Protein AF-A0AAW9ED40-F1 (afdb_monomer)

Sequence (83 aa):
LQYIVGKQVVAERLRKLMTLGTLFFILGLAGFMLAGDNLIFWAMAIAIFTFGELIYAPGEYMMIDNIAPLGMKASYFSAQSLG

Secondary structure (DSSP, 8-state):
-HHHHHHHHHHHHHHHHHHHHHHHHHHHHHHHHHHTT-HHHHHHHHHHHHHHHHHHHHHHHHHHHHHSPTTTHHHHHHHHHT-

Nearest PDB structures (foldseek):
  6s1k-assembly1_E  TM=7.123E-01  e=3.167E+00  Escherichia coli str. K-12 substr. MG1655star
  3zx6-assembly1_A  TM=7.053E-01  e=4.258E+00  Archaeoglobus fulgidus DSM 4304
  3q84-assembly2_H  TM=7.391E-01  e=6.443E+00  Homo sapiens
  6ixg-assembly2_B  TM=4.145E-01  e=1.091E+00  Homo sapiens
  8f2k-assembly1_G  TM=3.798E-01  e=6.836E+00  Saccharomyces cerevisiae

Structure (mmCIF, N/CA/C/O backbone):
data_AF-A0AAW9ED40-F1
#
_entry.id   AF-A0AAW9ED40-F1
#
loop_
_atom_site.group_PDB
_atom_site.id
_atom_site.type_symbol
_atom_site.label_atom_id
_atom_site.label_alt_id
_atom_site.label_comp_id
_atom_site.label_asym_id
_atom_site.label_entity_id
_atom_site.label_seq_id
_atom_site.pdbx_PDB_ins_code
_atom_site.Cartn_x
_atom_site.Cartn_y
_atom_site.Cartn_z
_atom_site.occupancy
_atom_site.B_iso_or_equiv
_atom_site.auth_seq_id
_atom_site.auth_comp_id
_atom_site.auth_asym_id
_atom_site.auth_atom_id
_atom_site.pdbx_PDB_model_num
ATOM 1 N N . LEU A 1 1 ? -25.226 6.715 20.361 1.00 52.03 1 LEU A N 1
ATOM 2 C CA . LEU A 1 1 ? -25.381 6.848 18.890 1.00 52.03 1 LEU A CA 1
ATOM 3 C C . LEU A 1 1 ? -24.129 7.401 18.202 1.00 52.03 1 LEU A C 1
ATOM 5 O O . LEU A 1 1 ? -23.635 6.733 17.306 1.00 52.03 1 LEU A O 1
ATOM 9 N N . GLN A 1 2 ? -23.551 8.526 18.643 1.00 52.69 2 GLN A N 1
ATOM 10 C CA . GLN A 1 2 ? -22.352 9.115 18.010 1.00 52.69 2 GLN A CA 1
ATOM 11 C C . GLN A 1 2 ? -21.121 8.185 17.958 1.00 52.69 2 GLN A C 1
ATOM 13 O O . GLN A 1 2 ? -20.426 8.160 16.948 1.00 52.69 2 GLN A O 1
ATOM 18 N N . TYR A 1 3 ? -20.887 7.363 18.989 1.00 55.06 3 TYR A N 1
ATOM 19 C CA . TYR A 1 3 ? -19.745 6.435 19.023 1.00 55.06 3 TYR A CA 1
ATOM 20 C C . TYR A 1 3 ? -19.813 5.334 17.946 1.00 55.06 3 TYR A C 1
ATOM 22 O O . TYR A 1 3 ? -18.806 4.992 17.335 1.00 55.06 3 TYR A O 1
ATOM 30 N N . ILE A 1 4 ? -21.010 4.806 17.669 1.00 55.19 4 ILE A N 1
ATOM 31 C CA . ILE A 1 4 ? -21.207 3.725 16.688 1.00 55.19 4 ILE A CA 1
ATOM 32 C C . ILE A 1 4 ? -21.052 4.267 15.264 1.00 55.19 4 ILE A C 1
ATOM 34 O O . ILE A 1 4 ? -20.343 3.674 14.454 1.00 55.19 4 ILE A O 1
ATOM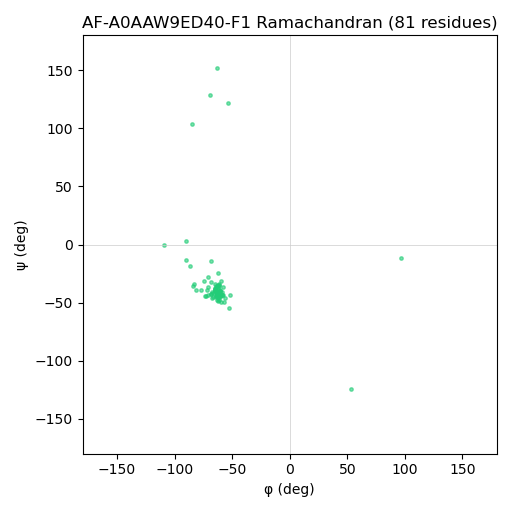 38 N N . VAL A 1 5 ? -21.648 5.433 14.991 1.00 60.28 5 VAL A N 1
ATOM 39 C CA . VAL A 1 5 ? -21.549 6.098 13.684 1.00 60.28 5 VAL A CA 1
ATOM 40 C C . VAL A 1 5 ? -20.101 6.512 13.399 1.00 60.28 5 VAL A C 1
ATOM 42 O O . VAL A 1 5 ? -19.589 6.238 12.317 1.00 60.28 5 VAL A O 1
ATOM 45 N N . GLY A 1 6 ? -19.391 7.070 14.388 1.00 59.66 6 GLY A N 1
ATOM 46 C CA . GLY A 1 6 ? -17.965 7.387 14.261 1.00 59.66 6 GLY A CA 1
ATOM 47 C C . GLY A 1 6 ? -17.099 6.152 13.983 1.00 59.66 6 GLY A C 1
ATOM 48 O O . GLY A 1 6 ? -16.233 6.196 13.110 1.00 59.66 6 GLY A O 1
ATOM 49 N N . LYS A 1 7 ? -17.377 5.021 14.649 1.00 59.88 7 LYS A N 1
ATOM 50 C CA . LYS A 1 7 ? -16.657 3.756 14.427 1.00 59.88 7 LYS A CA 1
ATOM 51 C C . LYS A 1 7 ? -16.882 3.195 13.014 1.00 59.88 7 LYS A C 1
ATOM 53 O O . LYS A 1 7 ? -15.933 2.725 12.388 1.00 59.88 7 LYS A O 1
ATOM 58 N N . GLN A 1 8 ? -18.103 3.286 12.483 1.00 59.19 8 GLN A N 1
ATOM 59 C CA . GLN A 1 8 ? -18.424 2.837 11.121 1.00 59.19 8 GLN A CA 1
ATOM 60 C C . GLN A 1 8 ? -17.752 3.698 10.043 1.00 59.19 8 GLN A C 1
ATOM 62 O O . GLN A 1 8 ? -17.202 3.148 9.091 1.00 59.19 8 GLN A O 1
ATOM 67 N N . VAL A 1 9 ? -17.709 5.022 10.219 1.00 61.03 9 VAL A N 1
ATOM 68 C CA . VAL A 1 9 ? -17.051 5.940 9.269 1.00 61.03 9 VAL A CA 1
ATOM 69 C C . VAL A 1 9 ? -15.535 5.701 9.209 1.00 61.03 9 VAL A C 1
ATOM 71 O O . VAL A 1 9 ? -14.943 5.727 8.127 1.00 61.03 9 VAL A O 1
ATOM 74 N N . VAL A 1 10 ? -14.900 5.405 10.350 1.00 68.31 10 VAL A N 1
ATOM 75 C CA . VAL A 1 10 ? -13.474 5.037 10.402 1.00 68.31 10 VAL A CA 1
ATOM 76 C C . VAL A 1 10 ? -13.232 3.676 9.740 1.00 68.31 10 VAL A C 1
ATOM 78 O O . VAL A 1 10 ? -12.300 3.550 8.948 1.00 68.31 10 VAL A O 1
ATOM 81 N N . ALA A 1 11 ? -14.096 2.684 9.988 1.00 67.25 11 ALA A N 1
ATOM 82 C CA . ALA A 1 11 ? -14.012 1.360 9.364 1.00 67.25 1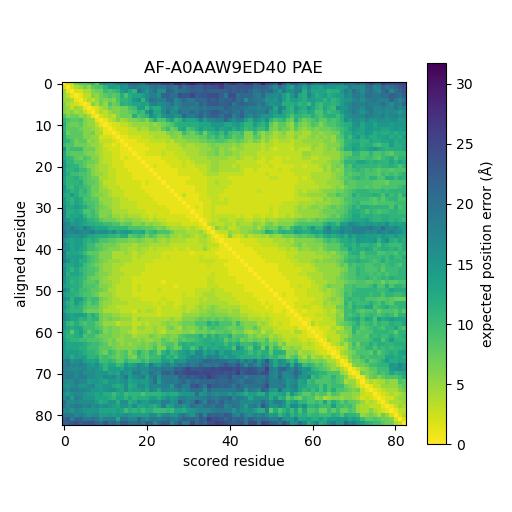1 ALA A CA 1
ATOM 83 C C . ALA A 1 11 ? -14.139 1.411 7.833 1.00 67.25 11 ALA A C 1
ATOM 85 O O . ALA A 1 11 ? -13.400 0.733 7.119 1.00 67.25 11 ALA A O 1
ATOM 86 N N . GLU A 1 12 ? -15.064 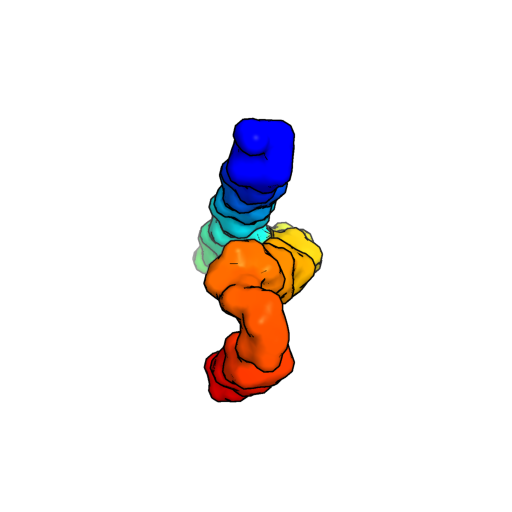2.221 7.321 1.00 73.31 12 GLU A N 1
ATOM 87 C CA . GLU A 1 12 ? -15.292 2.365 5.885 1.00 73.31 12 GLU A CA 1
ATOM 88 C C . GLU A 1 12 ? -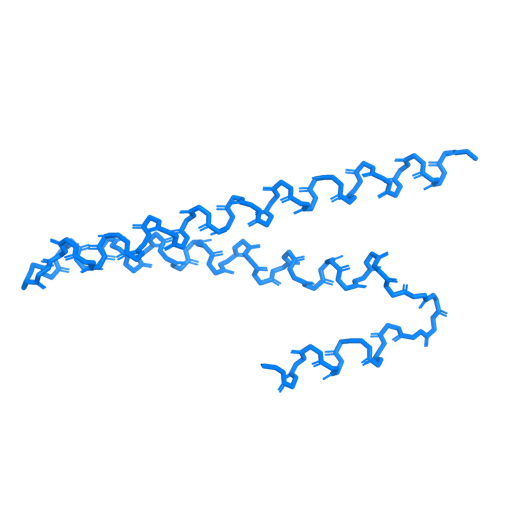14.113 3.058 5.192 1.00 73.31 12 GLU A C 1
ATOM 90 O O . GLU A 1 12 ? -13.658 2.608 4.138 1.00 73.31 12 GLU A O 1
ATOM 95 N N . ARG A 1 13 ? -13.563 4.114 5.807 1.00 75.94 13 ARG A N 1
ATOM 96 C CA . ARG A 1 13 ? -12.348 4.779 5.316 1.00 75.94 13 ARG A CA 1
ATOM 97 C C . ARG A 1 13 ? -11.163 3.812 5.283 1.00 75.94 13 ARG A C 1
ATOM 99 O O . ARG A 1 13 ? -10.403 3.825 4.318 1.00 75.94 13 ARG A O 1
ATOM 106 N N . LEU A 1 14 ? -11.050 2.946 6.288 1.00 78.50 14 LEU A N 1
ATOM 107 C CA . LEU A 1 14 ? -10.029 1.906 6.346 1.00 78.50 14 LEU A CA 1
ATOM 108 C C . LEU A 1 14 ? -10.141 0.896 5.206 1.00 78.50 14 LEU A C 1
ATOM 110 O O . LEU A 1 14 ? -9.157 0.613 4.531 1.00 78.50 14 LEU A O 1
ATOM 114 N N . ARG A 1 15 ? -11.352 0.381 4.961 1.00 78.06 15 ARG A N 1
ATOM 115 C CA . ARG A 1 15 ? -11.602 -0.551 3.853 1.00 78.06 15 ARG A CA 1
ATOM 116 C C . ARG A 1 15 ? -11.237 0.072 2.510 1.00 78.06 15 ARG A C 1
ATOM 118 O O . ARG A 1 15 ? -10.609 -0.595 1.697 1.00 78.06 15 ARG A O 1
ATOM 125 N N . LYS A 1 16 ? -11.564 1.354 2.307 1.00 82.75 16 LYS A N 1
ATOM 126 C CA . LYS A 1 16 ? -11.179 2.103 1.098 1.00 82.75 16 LYS A CA 1
ATOM 127 C C . LYS A 1 16 ? -9.655 2.227 0.957 1.00 82.75 16 LYS A C 1
ATOM 129 O O . LYS A 1 16 ? -9.130 2.012 -0.132 1.00 82.75 16 LYS A O 1
ATOM 134 N N . LEU A 1 17 ? -8.937 2.511 2.045 1.00 83.75 17 LEU A N 1
ATOM 135 C CA . LEU A 1 17 ? -7.466 2.544 2.067 1.00 83.75 17 LEU A CA 1
ATOM 136 C C . LEU A 1 17 ? -6.846 1.181 1.732 1.00 83.75 17 LEU A C 1
ATOM 138 O O . LEU A 1 17 ? -5.944 1.112 0.903 1.00 83.75 17 LEU A O 1
ATOM 142 N N . MET 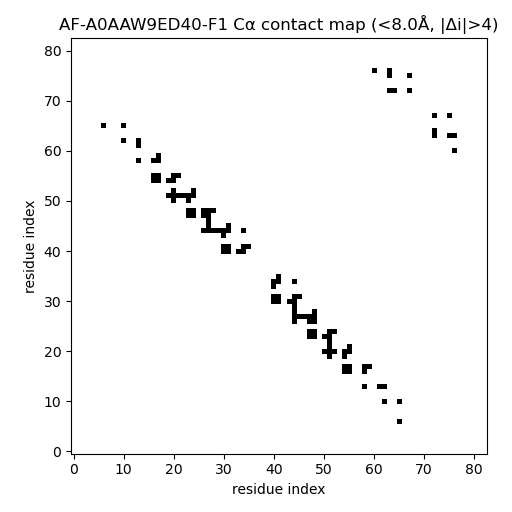A 1 18 ? -7.374 0.098 2.305 1.00 87.06 18 MET A N 1
ATOM 143 C CA . MET A 1 18 ? -6.898 -1.260 2.029 1.00 87.06 18 MET A CA 1
ATOM 144 C C . MET A 1 18 ? -7.129 -1.644 0.565 1.00 87.06 18 MET A C 1
ATOM 146 O O . MET A 1 18 ? -6.207 -2.114 -0.092 1.00 87.06 18 MET A O 1
ATOM 150 N N . THR A 1 19 ? -8.314 -1.348 0.015 1.00 87.19 19 THR A N 1
ATOM 151 C CA . THR A 1 19 ? -8.599 -1.592 -1.408 1.00 87.19 19 THR A CA 1
ATOM 152 C C . THR A 1 19 ? -7.676 -0.798 -2.328 1.00 87.19 19 THR A C 1
ATOM 154 O O . THR A 1 19 ? -7.273 -1.304 -3.371 1.00 87.19 19 THR A O 1
ATOM 157 N N . LEU A 1 20 ? -7.296 0.422 -1.931 1.00 89.00 20 LEU A N 1
ATOM 158 C CA . LEU A 1 20 ? -6.349 1.236 -2.684 1.00 89.00 20 LEU A CA 1
ATOM 159 C C . LEU A 1 20 ? -4.948 0.609 -2.669 1.00 89.00 20 LEU A C 1
ATOM 161 O O . LEU A 1 20 ? -4.343 0.476 -3.728 1.00 89.00 20 LEU A O 1
ATOM 165 N N . GLY A 1 21 ? -4.462 0.162 -1.505 1.00 88.38 21 GLY A N 1
ATOM 166 C CA . GLY A 1 21 ? -3.187 -0.557 -1.393 1.00 88.38 21 GLY A CA 1
ATOM 167 C C . GLY A 1 21 ? -3.150 -1.826 -2.252 1.00 88.38 21 GLY A C 1
ATOM 168 O O . GLY A 1 21 ? -2.199 -2.042 -2.999 1.00 88.38 21 GLY A O 1
ATOM 169 N N . THR A 1 22 ? -4.228 -2.618 -2.248 1.00 89.56 22 THR A N 1
ATOM 170 C CA . THR A 1 22 ? -4.341 -3.810 -3.106 1.00 89.56 22 THR A CA 1
ATOM 171 C C . THR A 1 22 ? -4.300 -3.465 -4.597 1.00 89.56 22 THR A C 1
ATOM 173 O O . THR A 1 22 ? -3.680 -4.192 -5.369 1.00 89.56 22 THR A O 1
ATOM 176 N N . LEU A 1 23 ? -4.901 -2.348 -5.023 1.00 92.88 23 LEU A N 1
ATOM 177 C CA . LEU A 1 23 ? -4.798 -1.891 -6.414 1.00 92.88 23 LEU A CA 1
ATOM 178 C C . LEU A 1 23 ? -3.353 -1.549 -6.793 1.00 92.88 23 LEU A C 1
ATOM 180 O O . LEU A 1 23 ? -2.906 -1.946 -7.866 1.00 92.88 23 LEU A O 1
ATOM 184 N N . PHE A 1 24 ? -2.607 -0.877 -5.911 1.00 92.00 24 PHE A N 1
ATOM 185 C CA . PHE A 1 24 ? -1.181 -0.616 -6.128 1.00 92.00 24 PHE A CA 1
ATOM 186 C C . PHE A 1 24 ? -0.372 -1.912 -6.249 1.00 92.00 24 PHE A C 1
ATOM 188 O O . PHE A 1 24 ? 0.469 -2.013 -7.139 1.00 92.00 24 PHE A O 1
ATOM 195 N N . PHE A 1 25 ? -0.673 -2.935 -5.445 1.00 91.38 25 PHE A N 1
ATOM 196 C CA . PHE A 1 25 ? -0.037 -4.246 -5.591 1.00 91.38 25 PHE A CA 1
ATOM 197 C C . PHE A 1 25 ? -0.356 -4.927 -6.917 1.00 91.38 25 PHE A C 1
ATOM 199 O O . PHE A 1 25 ? 0.556 -5.424 -7.573 1.00 91.38 25 PHE A O 1
ATOM 206 N N . ILE A 1 26 ? -1.620 -4.921 -7.346 1.00 94.31 26 ILE A N 1
ATOM 207 C CA . ILE A 1 26 ? -2.020 -5.495 -8.638 1.00 94.31 26 ILE A CA 1
ATOM 208 C C . ILE A 1 26 ? -1.294 -4.779 -9.782 1.00 94.31 26 ILE A C 1
ATOM 210 O O . ILE A 1 26 ? -0.778 -5.435 -10.684 1.00 94.31 26 ILE A O 1
ATOM 214 N N . LEU A 1 27 ? -1.207 -3.448 -9.730 1.00 93.75 27 LEU A N 1
ATOM 215 C CA . LEU A 1 27 ? -0.493 -2.654 -10.729 1.00 93.75 27 LEU A CA 1
ATOM 216 C C . LEU A 1 27 ? 1.018 -2.912 -10.706 1.00 93.75 27 LEU A C 1
ATOM 218 O O . LEU A 1 27 ? 1.617 -3.045 -11.769 1.00 93.75 27 LEU A O 1
ATOM 222 N N . GLY A 1 28 ? 1.627 -3.027 -9.524 1.00 92.00 28 GLY A N 1
ATOM 223 C CA . GLY A 1 28 ? 3.038 -3.386 -9.373 1.00 92.00 28 GLY A CA 1
ATOM 224 C C . GLY A 1 28 ? 3.337 -4.775 -9.941 1.00 92.00 28 GLY A C 1
ATOM 225 O O . GLY A 1 28 ? 4.248 -4.924 -10.749 1.00 92.00 28 GLY A O 1
ATOM 226 N N . LEU A 1 29 ? 2.519 -5.780 -9.609 1.00 93.00 29 LEU A N 1
ATOM 227 C CA . LEU A 1 29 ? 2.636 -7.148 -10.132 1.00 93.00 29 LEU A CA 1
ATOM 228 C C . LEU A 1 29 ? 2.427 -7.216 -11.647 1.00 93.00 29 LEU A C 1
ATOM 230 O O . LEU A 1 29 ? 3.205 -7.869 -12.339 1.00 93.00 29 LE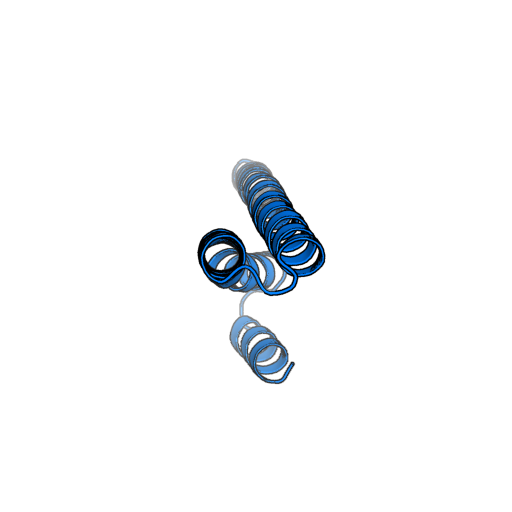U A O 1
ATOM 234 N N . ALA A 1 30 ? 1.433 -6.503 -12.180 1.00 93.19 30 ALA A N 1
ATOM 235 C CA . ALA A 1 30 ? 1.246 -6.379 -13.623 1.00 93.19 30 ALA A CA 1
ATOM 236 C C . ALA A 1 30 ? 2.455 -5.696 -14.286 1.00 93.19 30 ALA A C 1
ATOM 238 O O . ALA A 1 30 ? 2.919 -6.140 -15.335 1.00 93.19 30 ALA A O 1
ATOM 239 N N . GLY A 1 31 ? 3.010 -4.662 -13.647 1.00 90.75 31 GLY A N 1
ATOM 240 C CA . GLY A 1 31 ? 4.240 -4.002 -14.074 1.00 90.75 31 GLY A CA 1
ATOM 241 C C . GLY A 1 31 ? 5.428 -4.962 -14.128 1.00 90.75 31 GLY A C 1
ATOM 242 O O . GLY A 1 31 ? 6.149 -4.975 -15.120 1.00 90.75 31 GLY A O 1
ATOM 243 N N . PHE A 1 32 ? 5.588 -5.825 -13.121 1.00 91.06 32 PHE A N 1
ATOM 244 C CA . PHE A 1 32 ? 6.620 -6.863 -13.116 1.00 91.06 32 PHE A CA 1
ATOM 245 C C . PHE A 1 32 ? 6.436 -7.888 -14.235 1.00 91.06 32 PHE A C 1
ATOM 247 O O . PHE A 1 32 ? 7.410 -8.239 -14.895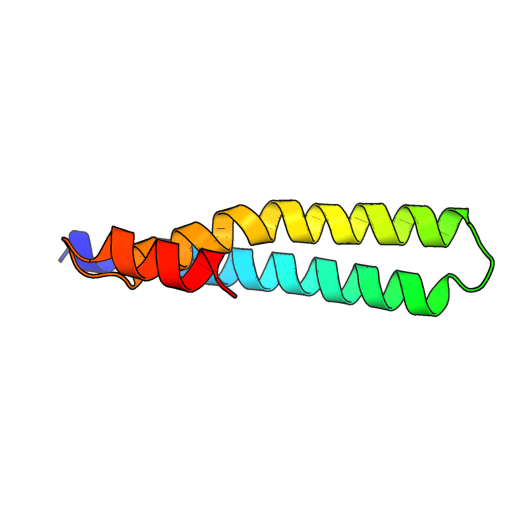 1.00 91.06 32 PHE A O 1
ATOM 254 N N . MET A 1 33 ? 5.201 -8.335 -14.486 1.00 90.94 33 MET A N 1
ATOM 255 C CA . MET A 1 33 ? 4.903 -9.274 -15.575 1.00 90.94 33 MET A CA 1
ATOM 256 C C . MET A 1 33 ? 5.225 -8.689 -16.957 1.00 90.94 33 MET A C 1
ATOM 258 O O . MET A 1 33 ? 5.654 -9.422 -17.844 1.00 90.94 33 MET A O 1
ATOM 262 N N . LEU A 1 34 ? 5.030 -7.379 -17.142 1.00 89.88 34 LEU A N 1
ATOM 263 C CA . LEU A 1 34 ? 5.283 -6.683 -18.407 1.00 89.88 34 LEU A CA 1
ATOM 264 C C . LEU A 1 34 ? 6.732 -6.198 -18.565 1.00 89.88 34 LEU A C 1
ATOM 266 O O . LEU A 1 34 ? 7.144 -5.900 -19.684 1.00 89.88 34 LEU A O 1
ATOM 270 N N . ALA A 1 35 ? 7.499 -6.100 -17.475 1.00 87.69 35 ALA A N 1
ATOM 271 C CA . ALA A 1 35 ? 8.847 -5.538 -17.502 1.00 87.69 35 ALA A CA 1
ATOM 272 C C . ALA A 1 35 ? 9.835 -6.376 -18.332 1.00 87.69 35 ALA A C 1
ATOM 274 O O . ALA A 1 35 ? 10.710 -5.799 -18.980 1.00 87.69 35 ALA A O 1
ATOM 275 N N . GLY A 1 36 ? 9.697 -7.709 -18.345 1.00 84.00 36 GLY A N 1
ATOM 276 C CA . GLY A 1 36 ? 10.638 -8.601 -19.033 1.00 84.00 36 GLY A CA 1
ATOM 277 C C . GLY A 1 36 ? 12.085 -8.330 -18.598 1.00 84.00 36 GLY A C 1
ATOM 278 O O . GLY A 1 36 ? 12.369 -8.301 -17.403 1.00 84.00 36 GLY A O 1
ATOM 279 N N . ASP A 1 37 ? 12.970 -8.051 -19.560 1.00 85.50 37 ASP A N 1
ATOM 280 C CA . ASP A 1 37 ? 14.380 -7.692 -19.314 1.00 85.50 37 ASP A CA 1
ATOM 281 C C . ASP A 1 37 ? 14.618 -6.174 -19.153 1.00 85.50 37 ASP A C 1
ATOM 283 O O . ASP A 1 37 ? 15.757 -5.714 -19.022 1.00 85.50 37 ASP A O 1
ATOM 287 N N . ASN A 1 38 ? 13.564 -5.349 -19.192 1.00 89.81 38 ASN A N 1
ATOM 288 C CA . ASN A 1 38 ? 13.701 -3.899 -19.120 1.00 89.81 38 ASN A CA 1
ATOM 289 C C . ASN A 1 38 ? 13.782 -3.408 -17.667 1.00 89.81 38 ASN A C 1
ATOM 291 O O . ASN A 1 38 ? 12.776 -3.259 -16.967 1.00 89.81 38 ASN A O 1
ATOM 295 N N . LEU A 1 39 ? 15.003 -3.067 -17.251 1.00 90.69 39 LEU A N 1
ATOM 296 C CA . LEU A 1 39 ? 15.315 -2.625 -15.892 1.00 90.69 39 LEU A CA 1
ATOM 297 C C . LEU A 1 39 ? 14.552 -1.361 -15.458 1.00 90.69 39 LEU A C 1
ATOM 299 O O . LEU A 1 39 ? 14.234 -1.210 -14.281 1.00 90.69 39 LEU A O 1
ATOM 303 N N . ILE A 1 40 ? 14.238 -0.454 -16.389 1.00 90.31 40 ILE A N 1
ATOM 304 C CA . ILE A 1 40 ? 13.544 0.804 -16.072 1.00 90.31 40 ILE A CA 1
ATOM 305 C C . ILE A 1 40 ? 12.073 0.529 -15.752 1.00 90.31 40 ILE A C 1
ATOM 307 O O . ILE A 1 40 ? 11.546 1.044 -14.766 1.00 90.31 40 ILE A O 1
ATOM 311 N N . PHE A 1 41 ? 11.416 -0.318 -16.547 1.00 89.25 41 PHE A N 1
ATOM 312 C CA . PHE A 1 41 ? 10.042 -0.739 -16.264 1.00 89.25 41 PHE A CA 1
ATOM 313 C C . PHE A 1 41 ? 9.958 -1.553 -14.975 1.00 89.25 41 PHE A C 1
ATOM 315 O O . PHE A 1 41 ? 9.051 -1.329 -14.174 1.00 89.25 41 PHE A O 1
ATOM 322 N N . TRP A 1 42 ? 10.939 -2.422 -14.732 1.00 92.00 42 TRP A N 1
ATOM 323 C CA . TRP A 1 42 ? 11.050 -3.162 -13.479 1.00 92.00 42 TRP A CA 1
ATOM 324 C C . TRP A 1 42 ? 11.207 -2.226 -12.268 1.00 92.00 42 TRP A C 1
ATOM 326 O O . TRP A 1 42 ? 10.493 -2.371 -11.278 1.00 92.00 42 TRP A O 1
ATOM 336 N N . ALA A 1 43 ? 12.059 -1.199 -12.365 1.00 93.31 43 ALA A N 1
ATOM 337 C CA . ALA A 1 43 ? 12.240 -0.208 -11.302 1.00 93.31 43 ALA A CA 1
ATOM 338 C C . ALA A 1 43 ? 10.966 0.614 -11.031 1.00 93.31 43 ALA A C 1
ATOM 340 O O . ALA A 1 43 ? 10.632 0.874 -9.873 1.00 93.31 43 ALA A O 1
ATOM 341 N N . MET A 1 44 ? 10.216 0.991 -12.074 1.00 93.50 44 MET A N 1
ATOM 342 C CA . MET A 1 44 ? 8.918 1.654 -11.893 1.00 93.50 44 MET A CA 1
ATOM 343 C C . MET A 1 44 ? 7.892 0.734 -11.222 1.00 93.50 44 MET A C 1
ATOM 345 O O . MET A 1 44 ? 7.152 1.186 -10.348 1.00 93.50 44 MET A O 1
ATOM 349 N N . ALA A 1 45 ? 7.865 -0.549 -11.590 1.00 93.19 45 ALA A N 1
ATOM 350 C CA . ALA A 1 45 ? 6.980 -1.534 -10.976 1.00 93.19 45 ALA A CA 1
ATOM 351 C C . ALA A 1 45 ? 7.262 -1.698 -9.473 1.00 93.19 45 ALA A C 1
ATOM 353 O O . ALA A 1 45 ? 6.318 -1.706 -8.683 1.00 93.19 45 ALA A O 1
ATOM 354 N N . ILE A 1 46 ? 8.539 -1.717 -9.065 1.00 94.75 46 ILE A N 1
ATOM 355 C CA . ILE A 1 46 ? 8.931 -1.708 -7.644 1.00 94.75 46 ILE A CA 1
ATOM 356 C C . ILE A 1 46 ? 8.411 -0.470 -6.945 1.00 94.75 46 ILE A C 1
ATOM 358 O O . ILE A 1 46 ? 7.795 -0.598 -5.897 1.00 94.75 46 ILE A O 1
ATOM 362 N N . ALA A 1 47 ? 8.628 0.718 -7.512 1.00 94.69 47 ALA A N 1
ATOM 363 C CA . ALA A 1 47 ? 8.192 1.950 -6.866 1.00 94.69 47 ALA A CA 1
ATOM 364 C C . ALA A 1 47 ? 6.679 1.922 -6.584 1.00 94.69 47 ALA A C 1
ATOM 366 O O . ALA A 1 47 ? 6.253 2.201 -5.464 1.00 94.69 47 ALA A O 1
ATOM 367 N N . ILE A 1 48 ? 5.873 1.513 -7.571 1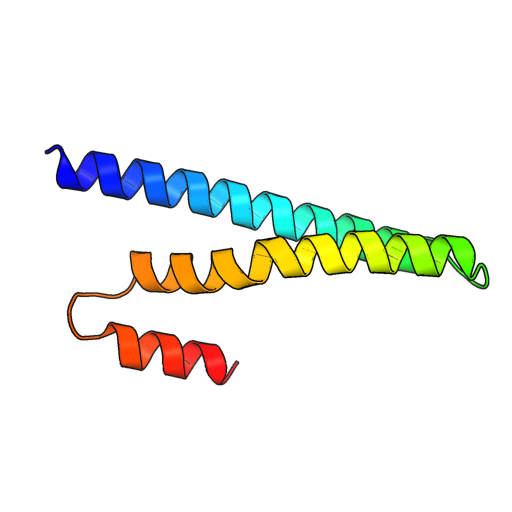.00 93.75 48 ILE A N 1
ATOM 368 C CA . ILE A 1 48 ? 4.414 1.360 -7.439 1.00 93.75 48 ILE A CA 1
ATOM 369 C C . ILE A 1 48 ? 4.065 0.312 -6.372 1.00 93.75 48 ILE A C 1
ATOM 371 O O . ILE A 1 48 ? 3.189 0.553 -5.540 1.00 93.75 48 ILE A O 1
ATOM 375 N N . PHE A 1 49 ? 4.762 -0.824 -6.368 1.00 92.81 49 PHE A N 1
ATOM 376 C CA . PHE A 1 49 ? 4.564 -1.890 -5.391 1.00 92.81 49 PHE A CA 1
ATOM 377 C C . PHE A 1 49 ? 4.872 -1.420 -3.959 1.00 92.81 49 PHE A C 1
ATOM 379 O O . PHE A 1 49 ? 4.052 -1.609 -3.063 1.00 92.81 49 PHE A O 1
ATOM 386 N N . THR A 1 50 ? 5.989 -0.718 -3.755 1.00 93.31 50 THR A N 1
ATOM 387 C CA . THR A 1 50 ? 6.400 -0.152 -2.461 1.00 93.31 50 THR A CA 1
ATOM 388 C C . THR A 1 50 ? 5.417 0.905 -1.954 1.00 93.31 50 THR A C 1
ATOM 390 O O . THR A 1 50 ? 5.145 0.973 -0.757 1.00 93.31 50 THR A O 1
ATOM 393 N N . PHE A 1 51 ? 4.819 1.711 -2.839 1.00 91.19 51 PHE A N 1
ATOM 394 C CA . PHE A 1 51 ? 3.721 2.600 -2.439 1.00 91.19 51 PHE A CA 1
ATOM 395 C C . PHE A 1 51 ? 2.496 1.820 -1.943 1.00 91.19 51 PHE A C 1
ATOM 397 O O . PHE A 1 51 ? 1.852 2.250 -0.984 1.00 91.19 51 PHE A O 1
ATOM 404 N N . GLY A 1 52 ? 2.201 0.667 -2.550 1.00 89.19 52 GLY A N 1
ATOM 405 C CA . GLY A 1 52 ? 1.202 -0.277 -2.049 1.00 89.19 52 GLY A CA 1
ATOM 406 C C . GLY A 1 52 ? 1.509 -0.734 -0.623 1.00 89.19 52 GLY A C 1
ATOM 407 O O . GLY A 1 52 ? 0.648 -0.598 0.246 1.00 89.19 52 GLY A O 1
ATOM 408 N N . GLU A 1 53 ? 2.744 -1.172 -0.354 1.00 88.94 53 GLU A N 1
ATOM 409 C CA . GLU A 1 53 ? 3.190 -1.588 0.989 1.00 88.94 53 GLU A CA 1
ATOM 410 C C . GLU A 1 53 ? 3.062 -0.463 2.018 1.00 88.94 53 GLU A C 1
ATOM 412 O O . GLU A 1 53 ? 2.554 -0.683 3.117 1.00 88.94 53 GLU A O 1
ATOM 417 N N . LEU A 1 54 ? 3.458 0.759 1.649 1.00 88.56 54 LEU A N 1
ATOM 418 C CA . LEU A 1 54 ? 3.406 1.919 2.538 1.00 88.56 54 LEU A CA 1
ATOM 419 C C . LEU A 1 54 ? 1.976 2.244 2.994 1.00 88.56 54 LEU A C 1
ATOM 421 O O . LEU A 1 54 ? 1.776 2.703 4.117 1.00 88.56 54 LEU A O 1
ATOM 425 N N . ILE A 1 55 ? 0.983 2.017 2.131 1.00 85.12 55 ILE A N 1
ATOM 426 C CA . ILE A 1 55 ? -0.438 2.201 2.456 1.00 85.12 55 ILE A CA 1
ATOM 427 C C . ILE A 1 55 ? -0.982 0.985 3.216 1.00 85.12 55 ILE A C 1
ATOM 429 O O . ILE A 1 55 ? -1.785 1.137 4.141 1.00 85.12 55 ILE A O 1
ATOM 433 N N . TYR A 1 56 ? -0.563 -0.218 2.825 1.00 83.31 56 TYR A N 1
ATOM 434 C CA . TYR A 1 56 ? -1.088 -1.469 3.354 1.00 83.31 56 TYR A CA 1
ATOM 435 C C . TYR A 1 56 ? -0.638 -1.719 4.802 1.00 83.31 56 TYR A C 1
ATOM 437 O O . TYR A 1 56 ? -1.482 -2.022 5.644 1.00 83.31 56 TYR A O 1
ATOM 445 N N . ALA A 1 57 ? 0.637 -1.467 5.122 1.00 80.38 57 ALA A N 1
ATOM 446 C CA . ALA A 1 57 ? 1.207 -1.655 6.458 1.00 80.38 57 ALA A CA 1
ATOM 447 C C . ALA A 1 57 ? 0.417 -0.940 7.581 1.00 80.38 57 ALA A C 1
ATOM 449 O O . ALA A 1 57 ? -0.031 -1.609 8.511 1.00 80.38 57 ALA A O 1
ATOM 450 N N . PRO A 1 58 ? 0.152 0.384 7.530 1.00 75.69 58 PRO A N 1
ATOM 451 C CA . PRO A 1 58 ? -0.664 1.041 8.553 1.00 75.69 58 PRO A CA 1
ATOM 452 C C . PRO A 1 58 ? -2.137 0.608 8.509 1.00 75.69 58 PRO A C 1
ATOM 454 O O . PRO A 1 58 ? -2.787 0.552 9.554 1.00 75.69 58 PRO A O 1
ATOM 457 N N . GLY A 1 59 ? -2.679 0.295 7.325 1.00 80.31 59 GLY A N 1
ATOM 458 C CA . GLY A 1 59 ? -4.074 -0.124 7.173 1.00 80.31 59 GLY A CA 1
ATOM 459 C C . GLY A 1 59 ? -4.377 -1.446 7.879 1.00 80.31 59 GLY A C 1
ATOM 460 O O . GLY A 1 59 ? -5.406 -1.567 8.548 1.00 80.31 59 GLY A O 1
ATOM 461 N N . GLU A 1 60 ? -3.451 -2.394 7.806 1.00 74.25 60 GLU A N 1
ATOM 462 C CA . GLU A 1 60 ? -3.547 -3.687 8.472 1.00 74.25 60 GLU A CA 1
ATOM 463 C C . GLU A 1 60 ? -3.590 -3.559 9.999 1.00 74.25 60 GLU A C 1
ATOM 465 O O . GLU A 1 60 ? -4.490 -4.113 10.639 1.00 74.25 60 GLU A O 1
ATOM 470 N N . TYR A 1 61 ? -2.690 -2.765 10.589 1.00 69.00 61 TYR A N 1
ATOM 471 C CA . TYR A 1 61 ? -2.693 -2.515 12.035 1.00 69.00 61 TYR A CA 1
ATOM 472 C C . TYR A 1 61 ? -3.995 -1.853 12.497 1.00 69.00 61 TYR A C 1
ATOM 474 O O . TYR A 1 61 ? -4.560 -2.214 13.532 1.00 69.00 61 TYR A O 1
ATOM 482 N N . MET A 1 62 ? -4.518 -0.911 11.710 1.00 72.00 62 MET A N 1
ATOM 483 C CA . MET A 1 62 ? -5.772 -0.231 12.023 1.00 72.00 62 MET A CA 1
ATOM 484 C C . MET A 1 62 ? -7.005 -1.147 11.867 1.00 72.00 62 MET A C 1
ATOM 486 O O . MET A 1 62 ? -8.007 -0.929 12.555 1.00 72.00 62 MET A O 1
ATOM 490 N N . MET A 1 63 ? -6.971 -2.167 10.993 1.00 70.25 63 MET A N 1
ATOM 491 C CA . MET A 1 63 ? -8.065 -3.145 10.864 1.00 70.25 63 MET A CA 1
ATOM 492 C C . MET A 1 63 ? -8.188 -3.983 12.130 1.00 70.25 63 MET A C 1
ATOM 494 O O . MET A 1 63 ? -9.292 -4.155 12.655 1.00 70.25 63 MET A O 1
ATOM 498 N N . ILE A 1 64 ? -7.054 -4.448 12.649 1.00 66.69 64 ILE A N 1
ATOM 499 C CA . ILE A 1 64 ? -6.995 -5.205 13.898 1.00 66.69 64 ILE A CA 1
ATOM 500 C C . ILE A 1 64 ? -7.524 -4.372 15.054 1.00 66.69 64 ILE A C 1
ATOM 502 O O . ILE A 1 64 ? -8.369 -4.834 15.821 1.00 66.69 64 ILE A O 1
ATOM 506 N N . ASP A 1 65 ? -7.102 -3.115 15.124 1.00 66.94 65 ASP A N 1
ATOM 507 C CA . ASP A 1 65 ? -7.523 -2.202 16.177 1.00 66.94 65 ASP A CA 1
ATOM 508 C C . ASP A 1 65 ? -9.037 -1.923 16.172 1.00 66.94 65 ASP A C 1
ATOM 510 O O . ASP A 1 65 ? -9.620 -1.601 17.211 1.00 66.94 65 ASP A O 1
ATOM 514 N N . ASN A 1 66 ? -9.687 -2.075 15.014 1.00 66.50 66 ASN A N 1
ATOM 515 C CA . ASN A 1 66 ? -11.127 -1.897 14.846 1.00 66.50 66 ASN A CA 1
ATOM 516 C C . ASN A 1 66 ? -11.941 -3.154 15.224 1.00 66.50 66 ASN A C 1
ATOM 518 O O . ASN A 1 66 ? -13.062 -3.041 15.744 1.00 66.50 66 ASN A O 1
ATOM 522 N N . ILE A 1 67 ? -11.378 -4.343 14.977 1.00 68.31 67 ILE A N 1
ATOM 523 C CA . ILE A 1 67 ? -12.006 -5.646 15.252 1.00 68.31 67 ILE A CA 1
ATOM 524 C C . ILE A 1 67 ? -11.787 -6.075 16.713 1.00 68.31 67 ILE A C 1
ATOM 526 O O . ILE A 1 67 ? -12.687 -6.660 17.316 1.00 68.31 67 ILE A O 1
ATOM 530 N N . ALA A 1 68 ? -10.632 -5.763 17.305 1.00 61.88 68 ALA A N 1
ATOM 531 C CA . ALA A 1 68 ? -10.253 -6.251 18.627 1.00 61.88 68 ALA A CA 1
ATOM 532 C C . ALA A 1 68 ? -11.101 -5.633 19.771 1.00 61.88 68 ALA A C 1
ATOM 534 O O . ALA A 1 68 ? -11.195 -4.405 19.887 1.00 61.88 68 ALA A O 1
ATOM 535 N N . PRO A 1 69 ? -11.682 -6.459 20.670 1.00 57.34 69 PRO A N 1
ATOM 536 C CA . PRO A 1 69 ? -12.333 -5.996 21.896 1.00 57.34 69 PRO A CA 1
ATOM 537 C C . PRO A 1 69 ? -11.349 -5.308 22.857 1.00 57.34 69 PRO A C 1
ATOM 539 O O . PRO A 1 69 ? -10.157 -5.632 22.894 1.00 57.34 69 PRO A O 1
ATOM 542 N N . LEU A 1 70 ? -11.853 -4.378 23.679 1.00 58.78 70 LEU A N 1
ATOM 543 C CA . LEU A 1 70 ? -11.071 -3.713 24.731 1.00 58.78 70 LEU A CA 1
ATOM 544 C C . LEU A 1 70 ? -10.411 -4.765 25.643 1.00 58.78 70 LEU A C 1
ATOM 546 O O . LEU A 1 70 ? -11.098 -5.598 26.222 1.00 58.78 70 LEU A O 1
ATOM 550 N N . GLY A 1 71 ? -9.077 -4.734 25.744 1.00 63.44 71 GLY A N 1
ATOM 551 C CA . GLY A 1 71 ? -8.280 -5.674 26.547 1.00 63.44 71 GLY A CA 1
ATOM 552 C C . GLY A 1 71 ? -7.681 -6.871 25.792 1.00 63.44 71 GLY A C 1
ATOM 553 O O . GLY A 1 71 ? -6.788 -7.514 26.328 1.00 63.44 71 GLY A O 1
ATOM 554 N N . MET A 1 72 ? -8.087 -7.143 24.542 1.00 65.06 72 MET A N 1
ATOM 555 C CA . MET A 1 72 ? -7.559 -8.268 23.738 1.00 65.06 72 MET A CA 1
ATOM 556 C C . MET A 1 72 ? -6.655 -7.849 22.570 1.00 65.06 72 MET A C 1
ATOM 558 O O . MET A 1 72 ? -6.120 -8.704 21.866 1.00 65.06 72 MET A O 1
ATOM 562 N N . LYS A 1 73 ? -6.434 -6.542 22.381 1.00 58.31 73 LYS A N 1
ATOM 563 C CA . LYS A 1 73 ? -5.627 -5.975 21.285 1.00 58.31 73 LYS A CA 1
ATOM 564 C C . LYS A 1 73 ? -4.236 -6.607 21.172 1.00 58.31 73 LYS A C 1
ATOM 566 O O . LYS A 1 73 ? -3.826 -6.979 20.081 1.00 58.31 73 LYS A O 1
ATOM 571 N N . ALA A 1 74 ? -3.554 -6.814 22.300 1.00 61.84 74 ALA A N 1
ATOM 572 C CA . ALA A 1 74 ? -2.215 -7.406 22.335 1.00 61.84 74 ALA A CA 1
ATOM 573 C C . ALA A 1 74 ? -2.164 -8.838 21.766 1.00 61.84 74 ALA A C 1
ATOM 575 O O . ALA A 1 74 ? -1.205 -9.190 21.083 1.00 61.84 74 ALA A O 1
ATOM 576 N N . SER A 1 75 ? -3.210 -9.644 21.987 1.00 64.56 75 SER A N 1
ATOM 577 C CA . SER A 1 75 ? -3.294 -11.015 21.461 1.00 64.56 75 SER A CA 1
ATOM 578 C C . SER A 1 75 ? -3.587 -11.046 19.956 1.00 64.56 75 SER A C 1
ATOM 580 O O . SER A 1 75 ? -3.132 -11.946 19.260 1.00 64.56 75 SER A O 1
ATOM 582 N N . TYR A 1 76 ? -4.323 -10.055 19.440 1.00 61.94 76 TYR A N 1
ATOM 583 C CA . TYR A 1 76 ? -4.597 -9.936 18.005 1.00 61.94 76 TYR A CA 1
ATOM 584 C C . TYR A 1 76 ? -3.386 -9.390 17.229 1.00 61.94 76 TYR A C 1
ATOM 586 O O . TYR A 1 76 ? -3.082 -9.900 16.155 1.00 61.94 76 TYR A O 1
ATOM 594 N N . PHE A 1 77 ? -2.649 -8.419 17.785 1.00 61.81 77 PHE A N 1
ATOM 595 C CA . PHE A 1 77 ? -1.403 -7.927 17.178 1.00 61.81 77 PHE A CA 1
ATOM 596 C C . PHE A 1 77 ? -0.307 -9.001 17.129 1.00 61.81 77 PHE A C 1
ATOM 598 O O . PHE A 1 77 ? 0.418 -9.085 16.143 1.00 61.81 77 PHE A O 1
ATOM 605 N N . SER A 1 78 ? -0.208 -9.852 18.157 1.00 60.53 78 SER A N 1
ATOM 606 C CA . SER A 1 78 ? 0.757 -10.963 18.175 1.00 60.53 78 SER A CA 1
ATOM 607 C C . SER A 1 78 ? 0.394 -12.083 17.198 1.00 60.53 78 SER A C 1
ATOM 609 O O . SER A 1 78 ? 1.285 -12.629 16.554 1.00 60.53 78 SER A O 1
ATOM 611 N N . ALA A 1 79 ? -0.897 -12.384 17.016 1.00 66.75 79 ALA A N 1
ATOM 612 C CA . ALA A 1 79 ? -1.342 -13.305 15.969 1.00 66.75 79 ALA A CA 1
ATOM 613 C C . ALA A 1 79 ? -1.042 -12.774 14.556 1.00 66.75 79 ALA A C 1
ATOM 615 O O . ALA A 1 79 ? -0.687 -13.551 13.678 1.00 66.75 79 ALA A O 1
ATOM 616 N N . GLN A 1 80 ? -1.137 -11.458 14.344 1.00 59.59 80 GLN A N 1
ATOM 617 C CA . GLN A 1 80 ? -0.824 -10.836 13.057 1.00 59.59 80 GLN A CA 1
ATOM 618 C C . GLN A 1 80 ? 0.673 -10.811 12.743 1.00 59.59 80 GLN A C 1
ATOM 620 O O . GLN A 1 80 ? 1.045 -11.0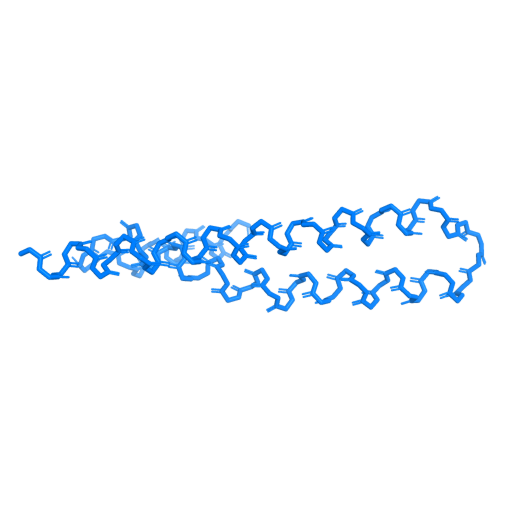60 11.607 1.00 59.59 80 GLN A O 1
ATOM 625 N N . SER A 1 81 ? 1.541 -10.550 13.726 1.00 60.78 81 SER A N 1
ATOM 626 C CA . SER A 1 81 ? 2.997 -10.556 13.504 1.00 60.78 81 SER A CA 1
ATOM 627 C C . SER A 1 81 ? 3.583 -11.943 13.219 1.00 60.78 81 SER A C 1
ATOM 629 O O . SER A 1 81 ? 4.751 -12.045 12.860 1.00 60.78 81 SER A O 1
ATOM 631 N N . LEU A 1 82 ? 2.809 -13.001 13.477 1.00 55.72 82 LEU A N 1
ATOM 632 C CA . LEU A 1 82 ? 3.197 -14.396 13.264 1.00 55.72 82 LEU A CA 1
ATOM 633 C C . LEU A 1 82 ? 2.840 -14.918 11.862 1.00 55.72 82 LEU A C 1
ATOM 635 O O . LEU A 1 82 ? 3.290 -16.011 11.517 1.00 55.72 82 LEU A O 1
ATOM 639 N N . GLY A 1 83 ? 2.004 -14.184 11.118 1.00 51.31 83 GLY A N 1
ATOM 640 C CA . GLY A 1 83 ? 1.594 -14.505 9.749 1.00 51.31 83 GLY A CA 1
ATOM 641 C C . GLY A 1 83 ? 2.594 -14.051 8.700 1.00 51.31 83 GLY A C 1
ATOM 642 O O . GLY A 1 83 ? 3.316 -13.063 8.957 1.00 51.31 83 GLY A O 1
#

Foldseek 3Di:
DVVVVVLVVLVVVLVVLLVVLVVLQVQLVVLCVPCVPPPVSPVVSVVSNVVSVVSNVVSVLVNLVSPDDPPCSVVSVVVVVVD

Solvent-accessible surface area (backbone atoms only — not comparable to full-atom values): 4451 Å² total; per-residue (Å²): 111,70,68,61,55,53,51,50,57,53,51,53,54,42,53,53,45,40,54,51,15,51,50,27,38,53,52,12,53,52,30,49,72,70,19,75,91,40,63,68,48,35,51,52,14,49,54,41,28,52,54,10,48,67,44,32,59,62,38,54,57,53,51,50,66,70,70,42,55,94,92,45,49,70,63,54,55,53,57,55,74,73,105

InterPro domains:
  IPR036259 MFS transporter superfamily [SSF103473] (14-82)

pLDDT: mean 77.28, std 14.08, range [51.31, 94.75]

Organism: Klebsiella aerogenes (NCBI:txid548)

Radius of gyration: 16.75 Å; Cα contacts (8 Å, |Δi|>4): 62; chains: 1; bounding box: 41×24×46 Å

Mean predicted aligned error: 8.87 Å